Protein AF-A0A7H8T8Q5-F1 (afdb_monomer_lite)

Organism: Streptomyces chartreusis (NCBI:txid1969)

Sequence (81 aa):
MCVHIAVTDGLASIAVWDPDEVSIRVARGAPTRDVLREVADILLIDLGAPGSRGGPLRCFCGMRVELPHELLPRMLTAEAG

pLDDT: mean 85.37, std 13.73, range [40.81, 95.88]

Secondary structure (DSSP, 8-state):
---EEEEETT-SSSEEEETTTTEEEEETT--HHHHHHHHHHIIIIIS--S--TTS--B-TTSPBPPPPGGGS---------

Radius of gyration: 13.56 Å; chains: 1; bounding box: 34×43×27 Å

Foldseek 3Di:
DFEAEAEDEPDPDQWDQDPVVSYIYGYQPPQLVVNLVVQQCCQCPVQVAPDDPPDFDAHNVRHGYDDPPSSPPPPPPPPDD

Structure (mmCIF, N/CA/C/O backbone):
data_AF-A0A7H8T8Q5-F1
#
_entry.id   AF-A0A7H8T8Q5-F1
#
loop_
_atom_site.group_PDB
_atom_site.id
_atom_site.type_symbol
_atom_site.label_atom_id
_atom_site.label_alt_id
_atom_site.label_comp_id
_atom_site.label_asym_id
_atom_site.label_entity_id
_atom_site.label_seq_id
_atom_site.pdbx_PDB_ins_code
_atom_site.Cartn_x
_atom_site.Cartn_y
_atom_site.Cartn_z
_atom_site.occupancy
_atom_site.B_iso_or_equiv
_atom_site.auth_seq_id
_atom_site.auth_comp_id
_atom_site.auth_asym_id
_atom_site.auth_atom_id
_atom_site.pdbx_PDB_model_num
ATOM 1 N N . MET A 1 1 ? -1.984 -13.544 -8.107 1.00 72.62 1 MET A N 1
ATOM 2 C CA . MET A 1 1 ? -2.805 -12.640 -7.276 1.00 72.62 1 MET A CA 1
ATOM 3 C C . MET A 1 1 ? -2.051 -11.326 -7.153 1.00 72.62 1 MET A C 1
ATOM 5 O O . MET A 1 1 ? -0.843 -11.375 -6.966 1.00 72.62 1 MET A O 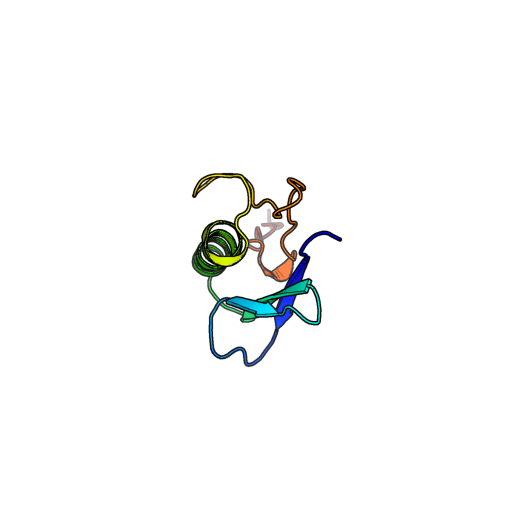1
ATOM 9 N N . CYS A 1 2 ? -2.706 -10.191 -7.394 1.00 88.06 2 CYS A N 1
ATOM 10 C CA . CYS A 1 2 ? -2.087 -8.871 -7.253 1.00 88.06 2 CYS A CA 1
ATOM 11 C C . CYS A 1 2 ? -2.316 -8.360 -5.828 1.00 88.06 2 CYS A C 1
ATOM 13 O O . CYS A 1 2 ? -3.353 -8.659 -5.239 1.00 88.06 2 CYS A O 1
ATOM 15 N N . VAL A 1 3 ? -1.369 -7.582 -5.309 1.00 91.81 3 VAL A N 1
ATOM 16 C CA . VAL A 1 3 ? -1.551 -6.831 -4.064 1.00 91.81 3 VAL A CA 1
ATOM 17 C C . VAL A 1 3 ? -2.698 -5.842 -4.242 1.00 91.81 3 VAL A C 1
ATOM 19 O O . VAL A 1 3 ? -2.780 -5.172 -5.276 1.00 91.81 3 VAL A O 1
ATOM 22 N N . HIS A 1 4 ? -3.555 -5.742 -3.233 1.00 92.12 4 HIS A N 1
ATOM 23 C CA . HIS A 1 4 ? -4.580 -4.710 -3.134 1.00 92.12 4 HIS A CA 1
ATOM 24 C C . HIS A 1 4 ? -4.321 -3.821 -1.916 1.00 92.12 4 HIS A C 1
ATOM 26 O O . HIS A 1 4 ? -3.616 -4.210 -0.985 1.00 92.12 4 HIS A O 1
ATOM 32 N N . ILE A 1 5 ? -4.864 -2.606 -1.938 1.00 94.00 5 ILE A N 1
ATOM 33 C CA . ILE A 1 5 ? -4.710 -1.640 -0.849 1.00 94.00 5 ILE A CA 1
ATOM 34 C C . ILE A 1 5 ? -6.020 -1.588 -0.066 1.00 94.00 5 ILE A C 1
ATOM 36 O O . ILE A 1 5 ? -7.081 -1.393 -0.659 1.00 94.00 5 ILE A O 1
ATOM 40 N N . ALA A 1 6 ? -5.945 -1.739 1.254 1.00 93.88 6 ALA A N 1
ATOM 41 C CA . ALA A 1 6 ? -7.100 -1.708 2.146 1.00 93.88 6 ALA A CA 1
ATOM 42 C C . ALA A 1 6 ? -6.956 -0.571 3.161 1.00 93.88 6 ALA A C 1
ATOM 44 O O . ALA A 1 6 ? -5.899 -0.401 3.760 1.00 93.88 6 ALA A O 1
ATOM 45 N N . VAL A 1 7 ? -8.011 0.218 3.370 1.00 93.19 7 VAL A N 1
ATOM 46 C CA . VAL A 1 7 ? -8.019 1.247 4.421 1.00 93.19 7 VAL A CA 1
ATOM 47 C C . VAL A 1 7 ? -8.412 0.596 5.742 1.00 93.19 7 VAL A C 1
ATOM 49 O O . VAL A 1 7 ? -9.411 -0.117 5.816 1.00 93.19 7 VAL A O 1
ATOM 52 N N . THR A 1 8 ? -7.632 0.839 6.791 1.00 92.94 8 THR A N 1
ATOM 53 C CA . THR A 1 8 ? -7.816 0.223 8.107 1.00 92.94 8 THR A CA 1
ATOM 54 C C . THR A 1 8 ? -7.73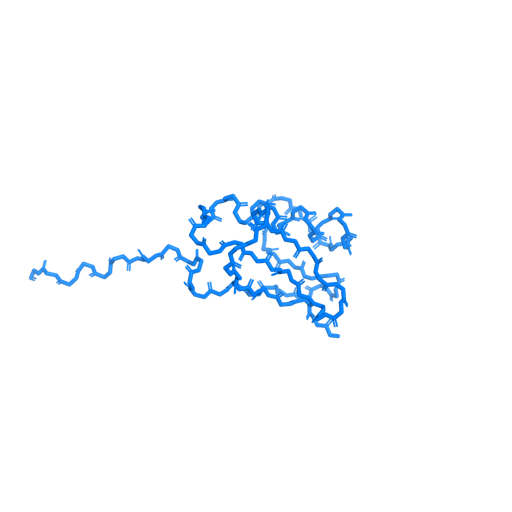7 1.275 9.209 1.00 92.94 8 THR A C 1
ATOM 56 O O . THR A 1 8 ? -6.887 2.168 9.198 1.00 92.94 8 THR A O 1
ATOM 59 N N . ASP A 1 9 ? -8.643 1.162 10.174 1.00 91.00 9 ASP A N 1
ATOM 60 C CA . ASP A 1 9 ? -8.677 1.992 11.374 1.00 91.00 9 ASP A CA 1
ATOM 61 C C . ASP A 1 9 ? -7.736 1.442 12.455 1.00 91.00 9 ASP A C 1
ATOM 63 O O . ASP A 1 9 ? -7.548 0.234 12.577 1.00 91.00 9 ASP A O 1
ATOM 67 N N . GLY A 1 10 ? -7.138 2.332 13.253 1.00 88.50 10 GLY A N 1
ATOM 68 C CA . GLY A 1 10 ? -6.275 1.936 14.374 1.00 88.50 10 GLY A CA 1
ATOM 69 C C . GLY A 1 10 ? -4.934 1.309 13.973 1.00 88.50 10 GLY A C 1
ATOM 70 O O . GLY A 1 10 ? -4.314 0.625 14.786 1.00 88.50 10 GLY A O 1
ATOM 71 N N . LEU A 1 11 ? -4.475 1.527 12.737 1.00 91.69 11 LEU A N 1
ATOM 72 C CA . LEU A 1 11 ? -3.181 1.028 12.279 1.00 91.69 11 LEU A CA 1
ATOM 73 C C . LEU A 1 11 ? -2.035 1.755 13.008 1.00 91.69 11 LEU A C 1
ATOM 75 O O . LEU A 1 11 ? -2.018 2.982 13.090 1.00 91.69 11 LEU A O 1
ATOM 79 N N . ALA A 1 12 ? -1.065 0.998 13.529 1.00 87.00 12 ALA A N 1
ATOM 80 C CA . ALA A 1 12 ? 0.065 1.545 14.293 1.00 87.00 12 ALA A CA 1
ATOM 81 C C . ALA A 1 12 ? 1.108 2.286 13.427 1.00 87.00 12 ALA A C 1
ATOM 83 O O . ALA A 1 12 ? 1.969 2.985 13.955 1.00 87.00 12 ALA A O 1
ATOM 84 N N . SER A 1 13 ? 1.035 2.124 12.105 1.00 91.25 13 SER A N 1
ATOM 85 C CA . SER A 1 13 ? 1.871 2.790 11.104 1.00 91.25 13 SER A CA 1
ATOM 86 C C . SER A 1 13 ? 0.989 3.323 9.974 1.00 91.25 13 SER A C 1
ATOM 88 O O . SER A 1 13 ? -0.191 2.991 9.894 1.00 91.25 13 SER A O 1
ATOM 90 N N . ILE A 1 14 ? 1.555 4.136 9.084 1.00 94.38 14 ILE A N 1
ATOM 91 C CA . ILE A 1 14 ? 0.852 4.699 7.921 1.00 94.38 14 ILE A CA 1
ATOM 92 C C . ILE A 1 14 ? 0.457 3.602 6.927 1.00 94.38 14 ILE A C 1
ATOM 94 O O . ILE A 1 14 ? -0.645 3.646 6.382 1.00 94.38 14 ILE A O 1
ATOM 98 N N . ALA A 1 15 ? 1.336 2.625 6.700 1.00 95.38 15 ALA A N 1
ATOM 99 C CA . ALA A 1 15 ? 1.073 1.461 5.866 1.00 95.38 15 ALA A CA 1
ATOM 100 C C . ALA A 1 15 ? 1.763 0.218 6.444 1.00 95.38 15 ALA A C 1
ATOM 102 O O . ALA A 1 15 ? 2.842 0.323 7.029 1.00 95.38 15 ALA A O 1
ATOM 103 N N . VAL A 1 16 ? 1.136 -0.949 6.296 1.00 95.56 16 VAL A N 1
ATOM 104 C CA . VAL A 1 16 ? 1.650 -2.245 6.757 1.00 95.56 16 VAL A CA 1
ATOM 105 C C . VAL A 1 16 ? 1.328 -3.310 5.713 1.00 95.56 16 VAL A C 1
ATOM 107 O O . VAL A 1 16 ? 0.198 -3.388 5.231 1.00 95.56 16 VAL A O 1
ATOM 110 N N . TRP A 1 17 ? 2.316 -4.135 5.372 1.00 95.31 17 TRP A N 1
ATOM 111 C CA . TRP A 1 17 ? 2.112 -5.326 4.553 1.00 95.31 17 TRP A CA 1
ATOM 112 C C . TRP A 1 17 ? 1.445 -6.441 5.367 1.00 95.31 17 TRP A C 1
ATOM 114 O O . TRP A 1 17 ? 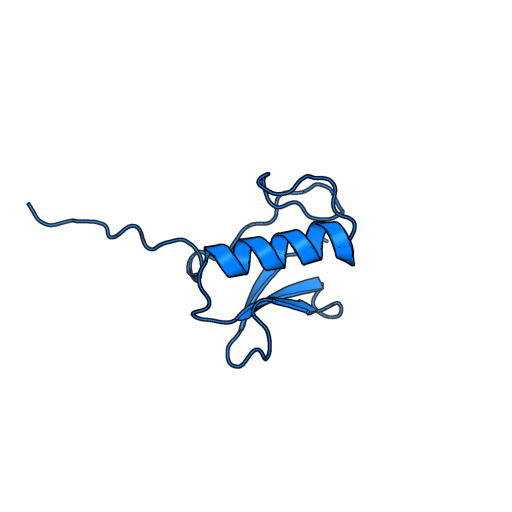1.950 -6.817 6.425 1.00 95.31 17 TRP A O 1
ATOM 124 N N . ASP A 1 18 ? 0.338 -6.976 4.858 1.00 93.88 18 ASP A N 1
ATOM 125 C CA . ASP A 1 18 ? -0.319 -8.178 5.361 1.00 93.88 18 ASP A CA 1
ATOM 126 C C . ASP A 1 18 ? -0.111 -9.337 4.360 1.00 93.88 18 ASP A C 1
ATOM 128 O O . ASP A 1 18 ? -0.695 -9.329 3.268 1.00 93.88 18 ASP A O 1
ATOM 132 N N . PRO A 1 19 ? 0.723 -10.339 4.700 1.00 91.88 19 PRO A N 1
ATOM 133 C CA . PRO A 1 19 ? 0.973 -11.486 3.833 1.00 91.88 19 PRO A CA 1
ATOM 134 C C . PRO A 1 19 ? -0.184 -12.493 3.792 1.00 91.88 19 PRO A C 1
ATOM 136 O O . PRO A 1 19 ? -0.289 -13.223 2.807 1.00 91.88 19 PRO A O 1
ATOM 139 N N . ASP A 1 20 ? -1.032 -12.538 4.822 1.00 92.81 20 ASP A N 1
ATOM 140 C CA . ASP A 1 20 ? -2.151 -13.478 4.921 1.00 92.81 20 ASP A CA 1
ATOM 141 C C . ASP A 1 20 ? -3.282 -13.061 3.970 1.00 92.81 20 ASP A C 1
ATOM 143 O O . ASP A 1 20 ? -3.867 -13.891 3.272 1.00 92.81 20 ASP A O 1
ATOM 147 N N . GLU A 1 21 ? -3.550 -11.757 3.881 1.00 90.88 21 GLU A N 1
ATOM 148 C CA . GLU A 1 21 ? -4.536 -11.182 2.959 1.00 90.88 21 GLU A CA 1
ATOM 149 C C . GLU A 1 21 ? -3.944 -10.789 1.599 1.00 90.88 21 GLU A C 1
ATOM 151 O O . GLU A 1 21 ? -4.685 -10.493 0.659 1.00 90.88 21 GLU A O 1
ATOM 156 N N . VAL A 1 22 ? -2.615 -10.793 1.460 1.00 92.31 22 VAL A N 1
ATOM 157 C CA . VAL A 1 22 ? -1.904 -10.283 0.275 1.00 92.31 22 VAL A CA 1
ATOM 158 C C . VAL A 1 22 ? -2.310 -8.823 0.003 1.00 92.31 22 VAL A C 1
ATOM 160 O O . VAL A 1 22 ? -2.640 -8.429 -1.125 1.00 92.31 22 VAL A O 1
ATOM 163 N N . SER A 1 23 ? -2.325 -8.013 1.065 1.00 94.31 23 SER A N 1
ATOM 164 C CA . SER A 1 23 ? -2.828 -6.639 1.059 1.00 94.31 23 SER A CA 1
ATOM 165 C C . SER A 1 23 ? -1.854 -5.676 1.738 1.00 94.31 23 SER A C 1
ATOM 167 O O . SER A 1 23 ? -1.118 -6.042 2.649 1.00 94.31 23 SER A O 1
ATOM 169 N N . ILE A 1 24 ? -1.819 -4.421 1.289 1.00 95.88 24 ILE A N 1
ATOM 170 C CA . ILE A 1 24 ? -1.176 -3.348 2.057 1.00 95.88 24 ILE A CA 1
ATOM 171 C C . ILE A 1 24 ? -2.288 -2.585 2.763 1.00 95.88 24 ILE A C 1
ATOM 173 O O . ILE A 1 24 ? -3.106 -1.917 2.123 1.00 95.88 24 ILE A O 1
ATOM 177 N N . ARG A 1 25 ? -2.317 -2.692 4.089 1.00 95.81 25 ARG A N 1
ATOM 178 C CA . ARG A 1 25 ? -3.239 -1.945 4.940 1.00 95.81 25 ARG A CA 1
ATOM 179 C C . ARG A 1 25 ? -2.696 -0.546 5.151 1.00 95.81 25 ARG A C 1
ATOM 181 O O . ARG A 1 25 ? -1.520 -0.390 5.464 1.00 95.81 25 ARG A O 1
ATOM 188 N N . VAL A 1 26 ? -3.538 0.466 4.995 1.00 95.56 26 VAL A N 1
ATOM 189 C CA . VAL A 1 26 ? -3.164 1.871 5.168 1.00 95.56 26 VAL A CA 1
ATOM 190 C C . VAL A 1 26 ? -4.031 2.532 6.225 1.00 95.56 26 VAL A C 1
ATOM 192 O O . VAL A 1 26 ? -5.232 2.271 6.313 1.00 95.56 26 VAL A O 1
ATOM 195 N N . ALA A 1 27 ? -3.425 3.396 7.032 1.00 93.44 27 ALA A N 1
ATOM 196 C CA . ALA A 1 27 ? -4.115 4.078 8.114 1.00 93.44 27 ALA A CA 1
ATOM 197 C C . ALA A 1 27 ? -5.176 5.039 7.564 1.00 93.44 27 ALA A C 1
ATOM 199 O O . ALA A 1 27 ? -4.881 5.926 6.753 1.00 93.44 27 ALA A O 1
ATOM 200 N N . ARG A 1 28 ? -6.414 4.908 8.049 1.00 89.69 28 ARG A N 1
ATOM 201 C CA . ARG A 1 28 ? -7.468 5.883 7.753 1.00 89.69 28 ARG A CA 1
ATOM 202 C C . ARG A 1 28 ? -7.051 7.278 8.227 1.00 89.69 28 ARG A C 1
ATOM 204 O O . ARG A 1 28 ? -6.613 7.460 9.358 1.00 89.69 28 ARG A O 1
ATOM 211 N N . GLY A 1 29 ? -7.228 8.277 7.361 1.00 86.25 29 GLY A N 1
ATOM 212 C CA . GLY A 1 29 ? -6.957 9.682 7.682 1.00 86.25 29 GLY A CA 1
ATOM 213 C C . GLY A 1 29 ? -5.481 10.084 7.626 1.00 86.25 29 GLY A C 1
ATOM 214 O O . GLY A 1 29 ? -5.177 11.259 7.829 1.00 86.25 29 GLY A O 1
ATOM 215 N N . ALA A 1 30 ? -4.569 9.157 7.312 1.00 88.81 30 ALA A N 1
ATOM 216 C CA . ALA A 1 30 ? -3.187 9.515 7.027 1.00 88.81 30 ALA A CA 1
ATOM 217 C C . ALA A 1 30 ? -3.099 10.393 5.759 1.00 88.81 30 ALA A C 1
ATOM 219 O O . ALA A 1 30 ? -3.880 10.199 4.819 1.00 88.81 30 ALA A O 1
ATOM 220 N N . PRO A 1 31 ? -2.156 11.351 5.691 1.00 89.06 31 PRO A N 1
ATOM 221 C CA . PRO A 1 31 ? -1.993 12.194 4.512 1.00 89.06 31 PRO A CA 1
ATOM 222 C C . PRO A 1 31 ? -1.718 11.353 3.261 1.00 89.06 31 PRO A C 1
ATOM 224 O O . PRO A 1 31 ? -0.780 10.556 3.242 1.00 89.06 31 PRO A O 1
ATOM 227 N N . THR A 1 32 ? -2.478 11.573 2.181 1.00 88.38 32 THR A N 1
ATOM 228 C CA . THR A 1 32 ? -2.356 10.812 0.921 1.00 88.38 32 THR A CA 1
ATOM 229 C C . THR A 1 32 ? -0.918 10.733 0.416 1.00 88.38 32 THR A C 1
ATOM 231 O O . THR A 1 32 ? -0.482 9.689 -0.057 1.00 88.38 32 THR A O 1
ATOM 234 N N . ARG A 1 33 ? -0.155 11.828 0.527 1.00 89.19 33 ARG A N 1
ATOM 235 C CA . ARG A 1 33 ? 1.250 11.871 0.103 1.00 89.19 33 ARG A CA 1
ATOM 236 C C . ARG A 1 33 ? 2.121 10.885 0.879 1.00 89.19 33 ARG A C 1
ATOM 238 O O . ARG A 1 33 ? 2.981 10.247 0.278 1.00 89.19 33 ARG A O 1
ATOM 245 N N . ASP A 1 34 ? 1.905 10.778 2.184 1.00 92.25 34 ASP A N 1
ATOM 246 C CA . ASP A 1 34 ? 2.681 9.880 3.029 1.00 92.25 34 ASP A CA 1
ATOM 247 C C . ASP A 1 34 ? 2.246 8.433 2.788 1.00 92.25 34 ASP A C 1
ATOM 249 O O . ASP A 1 34 ? 3.102 7.582 2.583 1.00 92.25 34 ASP A O 1
ATOM 253 N N . VAL A 1 35 ? 0.940 8.171 2.646 1.00 92.19 35 VAL A N 1
ATOM 254 C CA . VAL A 1 35 ? 0.427 6.848 2.244 1.00 92.19 35 VAL A CA 1
ATOM 255 C C . VAL A 1 35 ? 1.042 6.389 0.920 1.00 92.19 35 VAL A C 1
ATOM 257 O O . VAL A 1 35 ? 1.551 5.277 0.832 1.00 92.19 35 VAL A O 1
ATOM 260 N N . LEU A 1 36 ? 1.056 7.249 -0.104 1.00 91.31 36 LEU A N 1
ATOM 261 C CA . LEU A 1 36 ? 1.672 6.944 -1.400 1.00 91.31 36 LEU A CA 1
ATOM 262 C C . LEU A 1 36 ? 3.157 6.599 -1.274 1.00 91.31 36 LEU A C 1
ATOM 264 O O . LEU A 1 36 ? 3.633 5.698 -1.962 1.00 91.31 36 LEU A O 1
ATOM 268 N N . ARG A 1 37 ? 3.886 7.324 -0.420 1.00 92.88 37 ARG A N 1
ATOM 269 C CA . ARG A 1 37 ? 5.311 7.087 -0.191 1.00 92.88 37 ARG A CA 1
ATOM 270 C C . ARG A 1 37 ? 5.543 5.739 0.484 1.00 92.88 37 ARG A C 1
ATOM 272 O O . ARG A 1 37 ? 6.344 4.964 -0.019 1.00 92.88 37 ARG A O 1
ATOM 279 N N . GLU A 1 38 ? 4.837 5.452 1.573 1.00 94.94 38 GLU A N 1
ATOM 280 C CA . GLU A 1 38 ? 5.016 4.202 2.321 1.00 94.94 38 GLU A CA 1
ATOM 281 C C . GLU A 1 38 ? 4.571 2.984 1.498 1.00 94.94 38 GLU A C 1
ATOM 283 O O . GLU A 1 38 ? 5.267 1.976 1.453 1.00 94.94 38 GLU A O 1
ATOM 288 N N . VAL A 1 39 ? 3.460 3.089 0.759 1.00 94.00 39 VAL A N 1
ATOM 289 C CA . VAL A 1 39 ? 3.015 2.023 -0.154 1.00 94.00 39 VAL A CA 1
ATOM 290 C C . VAL A 1 39 ? 4.043 1.785 -1.264 1.00 94.00 39 VAL A C 1
ATOM 292 O O . VAL A 1 39 ? 4.324 0.634 -1.594 1.00 94.00 39 VAL A O 1
ATOM 295 N N . ALA A 1 40 ? 4.620 2.844 -1.845 1.00 93.81 40 ALA A N 1
ATOM 296 C CA . ALA A 1 40 ? 5.681 2.695 -2.838 1.00 93.81 40 ALA A CA 1
ATOM 297 C C . ALA A 1 40 ? 6.918 2.003 -2.249 1.00 93.81 40 ALA A C 1
ATOM 299 O O . ALA A 1 40 ? 7.518 1.170 -2.923 1.00 93.81 40 ALA A O 1
ATOM 300 N N . ASP A 1 41 ? 7.273 2.320 -1.006 1.00 95.06 41 ASP A N 1
ATOM 301 C CA . ASP A 1 41 ? 8.437 1.746 -0.335 1.00 95.06 41 ASP A CA 1
ATOM 302 C C . ASP A 1 41 ? 8.224 0.266 -0.031 1.00 95.06 41 ASP A C 1
ATOM 304 O O . ASP A 1 41 ? 9.073 -0.538 -0.404 1.00 95.06 41 ASP A O 1
ATOM 308 N N . ILE A 1 42 ? 7.058 -0.119 0.490 1.00 95.31 42 ILE A N 1
ATOM 309 C CA . ILE A 1 42 ? 6.696 -1.531 0.680 1.00 95.31 42 ILE A CA 1
ATOM 310 C C . ILE A 1 42 ? 6.741 -2.284 -0.656 1.00 95.31 42 ILE A C 1
ATOM 312 O O . ILE A 1 42 ? 7.337 -3.354 -0.760 1.00 95.31 42 ILE A O 1
ATOM 316 N N . LEU A 1 43 ? 6.140 -1.728 -1.714 1.00 94.00 43 LEU A N 1
ATOM 317 C CA . LEU A 1 43 ? 6.119 -2.387 -3.021 1.00 94.00 43 LEU A CA 1
ATOM 318 C C . LEU A 1 43 ? 7.532 -2.566 -3.587 1.00 94.00 43 LEU A C 1
ATOM 320 O O . LEU A 1 43 ? 7.858 -3.657 -4.040 1.00 94.00 43 LEU A O 1
ATOM 324 N N . LEU A 1 44 ? 8.364 -1.523 -3.576 1.00 93.88 44 LEU A N 1
ATOM 325 C CA . LEU A 1 44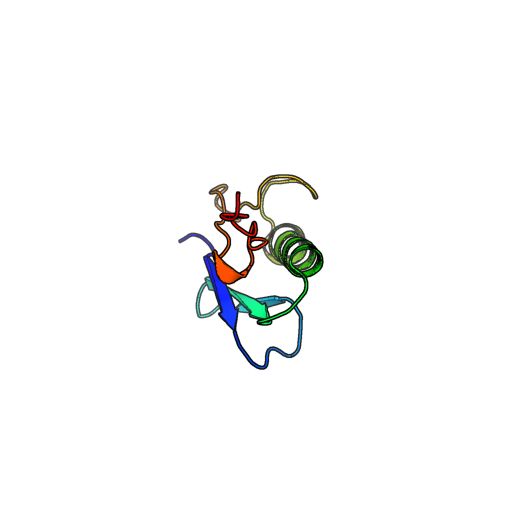 ? 9.688 -1.545 -4.204 1.00 93.88 44 LEU A CA 1
ATOM 326 C C . LEU A 1 44 ? 10.734 -2.289 -3.368 1.00 93.88 44 LEU A C 1
ATOM 328 O O . LEU A 1 44 ? 11.554 -3.012 -3.929 1.00 93.88 44 LEU A O 1
ATOM 332 N N . ILE A 1 45 ? 10.739 -2.071 -2.054 1.00 93.19 45 ILE A N 1
ATOM 333 C CA . ILE A 1 45 ? 11.802 -2.524 -1.152 1.00 93.19 45 ILE A CA 1
ATOM 334 C C . ILE A 1 45 ? 11.443 -3.887 -0.570 1.00 93.19 45 ILE A C 1
ATOM 336 O O . ILE A 1 45 ? 12.228 -4.823 -0.704 1.00 93.19 45 ILE A O 1
ATOM 340 N N . ASP A 1 46 ? 10.253 -4.016 0.016 1.00 92.94 46 ASP A N 1
ATOM 341 C CA . ASP A 1 46 ? 9.882 -5.229 0.752 1.00 92.94 46 ASP A CA 1
ATOM 342 C C . ASP A 1 46 ? 9.381 -6.332 -0.189 1.00 92.94 46 ASP A C 1
ATOM 344 O O . ASP A 1 46 ? 9.691 -7.508 -0.005 1.00 92.94 46 ASP A O 1
ATOM 348 N N . LEU A 1 47 ? 8.622 -5.955 -1.224 1.00 91.69 47 LEU A N 1
ATOM 349 C CA . LEU A 1 47 ? 7.999 -6.894 -2.166 1.00 91.69 47 LEU A CA 1
ATOM 350 C C . LEU A 1 47 ? 8.742 -7.018 -3.504 1.00 91.69 47 LEU A C 1
ATOM 352 O O . LEU A 1 47 ? 8.369 -7.850 -4.333 1.00 91.69 47 LEU A O 1
ATOM 356 N N . GLY A 1 48 ? 9.779 -6.207 -3.731 1.00 92.06 48 GLY A N 1
ATOM 357 C CA . GLY A 1 48 ? 10.620 -6.278 -4.930 1.00 92.06 48 GLY A CA 1
ATOM 358 C C . GLY A 1 48 ? 9.884 -5.957 -6.235 1.00 92.06 48 GLY A C 1
ATOM 359 O O . GLY A 1 48 ? 10.185 -6.534 -7.282 1.00 92.06 48 GLY A O 1
ATOM 360 N N . ALA A 1 49 ? 8.886 -5.074 -6.190 1.00 91.94 49 ALA A N 1
ATOM 361 C CA . ALA A 1 49 ? 8.113 -4.704 -7.361 1.00 91.94 49 ALA A CA 1
ATOM 362 C C . ALA A 1 49 ? 8.951 -3.946 -8.404 1.00 91.94 49 ALA A C 1
ATOM 364 O O . ALA A 1 49 ? 9.784 -3.106 -8.054 1.00 91.94 49 ALA A O 1
ATOM 365 N N . PRO A 1 50 ? 8.712 -4.183 -9.706 1.00 86.88 50 PRO A N 1
ATOM 366 C CA . PRO A 1 50 ? 9.402 -3.455 -10.759 1.00 86.88 50 PRO A CA 1
ATOM 367 C C . PRO A 1 50 ? 8.909 -2.002 -10.818 1.00 86.88 50 PRO A C 1
ATOM 369 O O . PRO A 1 50 ? 7.721 -1.743 -11.029 1.00 86.88 50 PRO A O 1
ATOM 372 N N . GLY A 1 51 ? 9.822 -1.038 -10.692 1.00 85.81 51 GLY A N 1
ATOM 373 C CA . GLY A 1 51 ? 9.485 0.379 -10.818 1.00 85.81 51 GLY A CA 1
ATOM 374 C C . GLY A 1 51 ? 10.518 1.324 -10.213 1.00 85.81 51 GLY A C 1
ATOM 375 O O . GLY A 1 51 ? 11.622 0.929 -9.848 1.00 85.81 51 GLY A O 1
ATOM 376 N N . SER A 1 52 ? 10.139 2.597 -10.122 1.00 79.88 52 SER A N 1
ATOM 377 C CA . SER A 1 52 ? 10.920 3.657 -9.485 1.00 79.88 52 SER A CA 1
ATOM 378 C C . SER A 1 52 ? 10.012 4.569 -8.659 1.00 79.88 52 SER A C 1
ATOM 380 O O . SER A 1 52 ? 8.807 4.678 -8.914 1.00 79.88 52 SER A O 1
ATOM 382 N N . ARG A 1 53 ? 10.592 5.245 -7.659 1.00 78.94 53 ARG A N 1
ATOM 383 C CA . ARG A 1 53 ? 9.866 6.235 -6.849 1.00 78.94 53 ARG A CA 1
ATOM 384 C C . ARG A 1 53 ? 9.296 7.336 -7.755 1.00 78.94 53 ARG A C 1
ATOM 386 O O . ARG A 1 53 ? 10.011 7.884 -8.588 1.00 78.94 53 ARG A O 1
ATOM 393 N N . GLY A 1 54 ? 8.014 7.659 -7.574 1.00 76.75 54 GLY A N 1
ATOM 394 C CA . GLY A 1 54 ? 7.291 8.657 -8.377 1.00 76.75 54 GLY A CA 1
ATOM 395 C C . GLY A 1 54 ? 6.627 8.114 -9.650 1.00 76.75 54 GLY A C 1
ATOM 396 O O . GLY A 1 54 ? 5.883 8.847 -10.297 1.00 76.75 54 GLY A O 1
ATOM 397 N N . GLY A 1 55 ? 6.852 6.842 -9.997 1.00 83.81 55 GLY A N 1
ATOM 398 C CA . GLY A 1 55 ? 6.108 6.141 -11.043 1.00 83.81 55 GLY A CA 1
ATOM 399 C C . GLY A 1 55 ? 4.747 5.608 -10.566 1.00 83.81 55 GLY A C 1
ATOM 400 O O . GLY A 1 55 ? 4.399 5.730 -9.389 1.00 83.81 55 GLY A O 1
ATOM 401 N N . PRO A 1 56 ? 3.953 4.994 -11.463 1.00 87.00 56 PRO A N 1
ATOM 402 C CA . PRO A 1 56 ? 2.728 4.309 -11.064 1.00 87.00 56 PRO A CA 1
ATOM 403 C C . PRO A 1 56 ? 3.048 3.162 -10.098 1.00 87.00 56 PRO A C 1
ATOM 405 O O . PRO A 1 56 ? 3.985 2.399 -10.335 1.00 87.00 56 PRO A O 1
ATOM 408 N N . LEU A 1 57 ? 2.234 3.011 -9.051 1.00 90.25 57 LEU A N 1
ATOM 409 C CA . LEU A 1 57 ? 2.341 1.885 -8.125 1.00 90.25 57 LEU A CA 1
ATOM 410 C C . LEU A 1 57 ? 2.075 0.580 -8.879 1.00 90.25 57 LEU A C 1
ATOM 412 O O . LEU A 1 57 ? 1.039 0.422 -9.535 1.00 90.25 57 LEU A O 1
ATOM 416 N N . ARG A 1 58 ? 3.028 -0.346 -8.801 1.00 93.00 58 ARG A N 1
ATOM 417 C CA . ARG A 1 58 ? 2.956 -1.661 -9.434 1.00 93.00 58 ARG A CA 1
ATOM 418 C C . ARG A 1 58 ? 3.184 -2.741 -8.398 1.00 93.00 58 ARG A C 1
ATOM 420 O O . ARG A 1 58 ? 3.982 -2.578 -7.486 1.00 93.00 58 ARG A O 1
ATOM 427 N N . CYS A 1 59 ? 2.480 -3.846 -8.567 1.00 91.81 59 CYS A N 1
ATOM 428 C CA . CYS A 1 59 ? 2.704 -5.068 -7.819 1.00 91.81 59 CYS A CA 1
ATOM 429 C C . CYS A 1 59 ? 3.941 -5.791 -8.367 1.00 91.81 59 CYS A C 1
ATOM 431 O O . CYS A 1 59 ? 4.348 -5.555 -9.505 1.00 91.81 59 CYS A O 1
ATOM 433 N N . PHE A 1 60 ? 4.494 -6.729 -7.597 1.00 86.69 60 PHE A N 1
ATOM 434 C CA . PHE A 1 60 ? 5.594 -7.598 -8.026 1.00 86.69 60 PHE A CA 1
ATOM 435 C C . PHE A 1 60 ? 5.304 -8.347 -9.335 1.00 86.69 60 PHE A C 1
ATOM 437 O O . PHE A 1 60 ? 6.210 -8.602 -10.120 1.00 86.69 60 PHE A O 1
ATOM 444 N N . CYS A 1 61 ? 4.033 -8.633 -9.629 1.00 89.69 61 CYS A N 1
ATOM 445 C CA . CYS A 1 61 ? 3.620 -9.244 -10.892 1.00 89.69 61 CYS A CA 1
ATOM 446 C C . CYS A 1 61 ? 3.594 -8.265 -12.087 1.00 89.69 61 CYS A C 1
ATOM 448 O O . CYS A 1 61 ? 3.201 -8.648 -13.185 1.00 89.69 61 CYS A O 1
ATOM 450 N N . GLY A 1 62 ? 3.967 -6.997 -11.886 1.00 87.88 62 GLY A N 1
ATOM 451 C CA . GLY A 1 62 ? 4.013 -5.945 -12.906 1.00 87.88 62 GLY A CA 1
ATOM 452 C C . GLY A 1 62 ? 2.684 -5.220 -13.148 1.00 87.88 62 GLY A C 1
ATOM 453 O O . GLY A 1 62 ? 2.674 -4.160 -13.785 1.00 87.88 62 GLY A O 1
ATOM 454 N N . MET A 1 63 ? 1.575 -5.743 -12.617 1.00 91.25 63 MET A N 1
ATOM 455 C CA . MET A 1 63 ? 0.249 -5.122 -12.704 1.00 91.25 63 MET A CA 1
ATOM 456 C C . MET A 1 63 ? 0.180 -3.826 -11.895 1.00 91.25 63 MET A C 1
ATOM 458 O O . MET A 1 63 ? 0.844 -3.687 -10.868 1.00 91.25 63 MET A O 1
ATOM 462 N N . ARG A 1 64 ? -0.637 -2.872 -12.353 1.00 90.69 64 ARG A N 1
ATOM 463 C CA . ARG A 1 64 ? -0.880 -1.622 -11.624 1.00 90.69 64 ARG A CA 1
ATOM 464 C C . ARG A 1 64 ? -1.680 -1.911 -10.354 1.00 90.69 64 ARG A C 1
ATOM 466 O O . ARG A 1 64 ? -2.660 -2.646 -10.406 1.00 90.69 64 ARG A O 1
ATOM 473 N N . VAL A 1 65 ? -1.269 -1.298 -9.251 1.00 90.38 65 VAL A N 1
ATOM 474 C CA . VAL A 1 65 ? -2.020 -1.304 -7.995 1.00 90.38 65 VAL A CA 1
ATOM 475 C C . VAL A 1 65 ? -2.937 -0.087 -7.973 1.00 90.38 65 VAL A C 1
ATOM 477 O O . VAL A 1 65 ? -2.502 1.038 -8.238 1.00 90.38 65 VAL A O 1
ATOM 480 N N . GLU A 1 66 ? -4.212 -0.321 -7.686 1.00 87.62 66 GLU A N 1
ATOM 481 C CA . GLU A 1 66 ? -5.212 0.733 -7.539 1.00 87.62 66 GLU A CA 1
ATOM 482 C C . GLU A 1 66 ? -5.310 1.188 -6.084 1.00 87.62 66 GLU A C 1
ATOM 484 O O . GLU A 1 66 ? -5.175 0.396 -5.151 1.00 87.62 66 GLU A O 1
ATOM 489 N N . LEU A 1 67 ? -5.527 2.489 -5.900 1.00 84.06 67 LEU A N 1
ATOM 490 C CA . LEU A 1 67 ? -5.710 3.085 -4.583 1.00 84.06 67 LEU A CA 1
ATOM 491 C C . LEU A 1 67 ? -7.204 3.232 -4.295 1.00 84.06 67 LEU A C 1
ATOM 493 O O . LEU A 1 67 ? -7.932 3.710 -5.169 1.00 84.06 67 LEU A O 1
ATOM 497 N N . PRO A 1 68 ? -7.651 2.906 -3.072 1.00 85.06 68 PRO A N 1
ATOM 498 C CA . PRO A 1 68 ? -8.989 3.210 -2.607 1.00 85.06 68 PRO A CA 1
ATOM 499 C C . PRO A 1 68 ? -9.337 4.676 -2.847 1.00 85.06 68 PRO A C 1
ATOM 501 O O . PRO A 1 68 ? -8.541 5.571 -2.553 1.00 85.06 68 PRO A O 1
ATOM 504 N N . HIS A 1 69 ? -10.556 4.929 -3.325 1.00 82.75 69 HIS A N 1
ATOM 505 C CA . HIS A 1 69 ? -11.055 6.288 -3.560 1.00 82.75 69 HIS A CA 1
ATOM 506 C C . HIS A 1 69 ? -10.995 7.171 -2.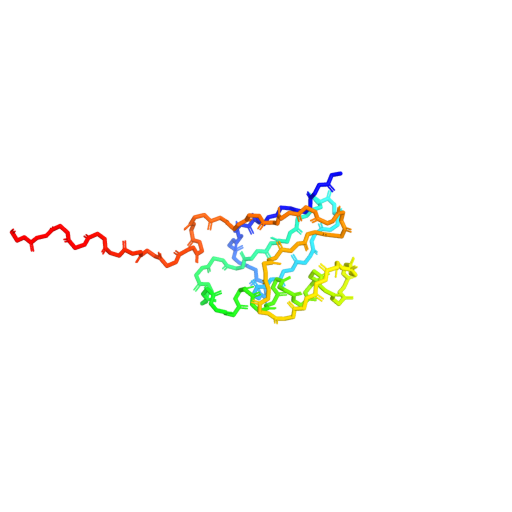307 1.00 82.75 69 HIS A C 1
ATOM 508 O O . HIS A 1 69 ? -10.839 8.381 -2.416 1.00 82.75 69 HIS A O 1
ATOM 514 N N . GLU A 1 70 ? -11.061 6.562 -1.123 1.00 80.31 70 GLU A N 1
ATOM 515 C CA . GLU A 1 70 ? -10.925 7.222 0.178 1.00 80.31 70 GLU A CA 1
ATOM 516 C C . GLU A 1 70 ? -9.573 7.925 0.373 1.00 80.31 70 GLU A C 1
ATOM 518 O O . GLU A 1 70 ? -9.483 8.869 1.155 1.00 80.31 70 GLU A O 1
ATOM 523 N N . LEU A 1 71 ? -8.533 7.473 -0.335 1.00 76.31 71 LEU A N 1
ATOM 524 C CA . LEU A 1 71 ? -7.186 8.042 -0.292 1.00 76.31 71 LEU A CA 1
ATOM 525 C C . LEU A 1 71 ? -6.967 9.095 -1.372 1.00 76.31 71 LEU A C 1
ATOM 527 O O . LEU A 1 71 ? -6.009 9.865 -1.285 1.00 76.31 71 LEU A O 1
ATOM 531 N N . LEU A 1 72 ? -7.805 9.116 -2.409 1.00 72.38 72 LEU A N 1
ATOM 532 C CA . LEU A 1 72 ? -7.710 10.146 -3.429 1.00 72.38 72 LEU A CA 1
ATOM 533 C C . LEU A 1 72 ? -8.081 11.482 -2.781 1.00 72.38 72 LEU A C 1
ATOM 535 O O . LEU A 1 72 ? -9.026 11.533 -1.986 1.00 72.38 72 LEU A O 1
ATOM 539 N N . PRO A 1 73 ? -7.366 12.576 -3.104 1.00 62.62 73 PRO A N 1
ATOM 540 C CA . PRO A 1 73 ? -7.816 13.893 -2.701 1.00 62.62 73 PRO A CA 1
ATOM 541 C C . PRO A 1 73 ? -9.266 14.012 -3.159 1.00 62.62 73 PRO A C 1
ATOM 543 O O . PRO A 1 73 ? -9.544 13.831 -4.348 1.00 62.62 73 PRO A O 1
ATOM 546 N N . ARG A 1 74 ? -10.191 14.278 -2.229 1.00 56.94 74 ARG A N 1
ATOM 547 C CA . ARG A 1 74 ? -11.520 14.747 -2.610 1.00 56.94 74 ARG A CA 1
ATOM 548 C C . ARG A 1 74 ? -11.259 16.016 -3.408 1.00 56.94 74 ARG A C 1
ATOM 550 O O . ARG A 1 74 ? -10.988 17.059 -2.818 1.00 56.94 74 ARG A O 1
ATOM 557 N N . MET A 1 75 ? -11.262 15.932 -4.737 1.00 45.59 75 MET A N 1
ATOM 558 C CA . MET A 1 75 ? -11.512 17.118 -5.529 1.00 45.59 75 MET A CA 1
ATOM 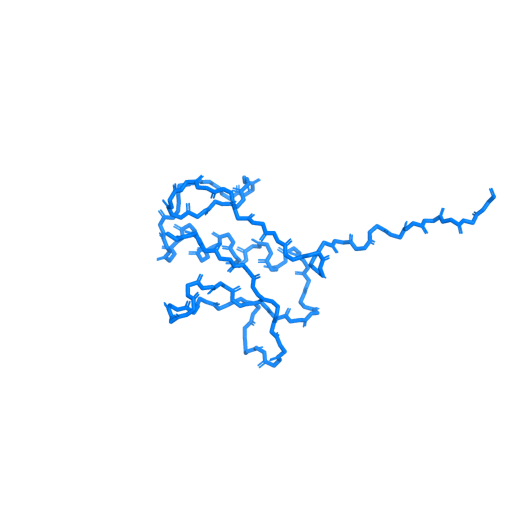559 C C . MET A 1 75 ? -12.874 17.576 -5.038 1.00 45.59 75 MET A C 1
ATOM 561 O O . MET A 1 75 ? -13.871 16.895 -5.265 1.00 45.59 75 MET A O 1
ATOM 565 N N . LEU A 1 76 ? -12.892 18.640 -4.235 1.00 49.31 76 LEU A N 1
ATOM 566 C CA . LEU A 1 76 ? -14.111 19.375 -3.975 1.00 49.31 76 LEU A CA 1
ATOM 567 C C . LEU A 1 76 ? -14.678 19.682 -5.355 1.00 49.31 76 LEU A C 1
ATOM 569 O O . LEU A 1 76 ? -14.122 20.503 -6.082 1.00 49.31 76 LEU A O 1
ATOM 573 N N . THR A 1 77 ? -15.741 18.982 -5.735 1.00 46.28 77 THR A N 1
ATOM 574 C CA . THR A 1 77 ? -16.658 19.457 -6.755 1.00 46.28 77 THR A CA 1
ATOM 575 C C . THR A 1 77 ? -17.160 20.787 -6.213 1.00 46.28 77 THR A C 1
ATOM 577 O O . THR A 1 77 ? -18.023 20.837 -5.338 1.00 46.28 77 THR A O 1
ATOM 580 N N . ALA A 1 78 ? -16.515 21.871 -6.636 1.00 47.41 78 ALA A N 1
ATOM 581 C CA . ALA A 1 78 ? -17.010 23.219 -6.456 1.00 47.41 78 ALA A CA 1
ATOM 582 C C . ALA A 1 78 ? -18.219 23.371 -7.386 1.00 47.41 78 ALA A C 1
ATOM 584 O O . ALA A 1 78 ? -18.130 23.964 -8.452 1.00 47.41 78 ALA A O 1
ATOM 585 N N . GLU A 1 79 ? -19.338 22.768 -6.997 1.00 52.03 79 GLU A N 1
ATOM 586 C CA . GLU A 1 79 ? -20.655 23.077 -7.539 1.00 52.03 79 GLU A CA 1
ATOM 587 C C . GLU A 1 79 ? -21.212 24.215 -6.675 1.00 52.03 79 GLU A C 1
ATOM 589 O O . GLU A 1 79 ? -21.866 23.981 -5.660 1.00 52.03 79 GLU A O 1
ATOM 594 N N . ALA A 1 80 ? -20.862 25.454 -7.021 1.00 46.69 80 ALA A N 1
ATOM 595 C CA . ALA A 1 80 ? -21.580 26.655 -6.600 1.00 46.69 80 ALA A CA 1
ATOM 596 C C . ALA A 1 80 ? -21.179 27.824 -7.510 1.00 46.69 80 ALA A C 1
ATOM 598 O O . ALA A 1 80 ? -20.079 28.367 -7.385 1.00 46.69 80 ALA A O 1
ATOM 599 N N . GLY A 1 81 ? -22.083 28.194 -8.416 1.00 40.81 81 GLY A N 1
ATOM 600 C CA . GLY A 1 81 ? -21.975 29.344 -9.310 1.00 40.81 81 GLY A CA 1
ATOM 601 C C . GLY A 1 81 ? -23.027 29.288 -10.398 1.00 40.81 81 GLY A C 1
ATOM 602 O O . GLY A 1 81 ? -22.629 28.996 -11.542 1.00 40.81 81 GLY A O 1
#

=== Feature glossary ===
The record interleaves many kinds of information about one protein. Here is each kind framed as the question it answers.

Q: What does the local fold look like, residue by residue?
A: A 3Di character summarizes, for each residue, the relative orientation of the Cα frame of its nearest spatial neighbor. Because it encodes fold topology rather than chemistry, 3Di alignments detect remote structural similarity that sequence alignment misses.

Q: Which residues are in helices, strands, or loops?
A: Secondary structure is the local, repeating backbone conformation. DSSP classifies it into eight states by reading the hydrogen-bond network: three helix types (H, G, I), two β types (E, B), two non-regular types (T, S), and unstructured coil (-).

Q: How big and how compact is the whole molecule?
A: Three whole-structure scalars: the radius of gyration (RMS distance of Cα from centroid, in Å), the count of Cα–Cα contacts (pairs closer than 8 Å and separated by more than four residues in sequence — i.e. tertiary, not local, contacts), and the bounding-box dimensions. Together they distinguish compact globular folds from extended fibres or disordered chains.

Q: How confident is the AlphaFold model at each residue?
A: For AlphaFold models, the B-factor field carries pLDDT — the model's own estimate of local accuracy on a 0–100 scale. Regions with pLDDT<50 should be treated as essentially unmodeled; they often correspond to intrinsically disordered segments.

Q: What family and function is it annotated with?
A: Functional annotations link the protein to curated databases. InterPro entries identify conserved domains and families by matching the sequence against member-database signatures (Pfam, PROSITE, CDD, …). Gene Ontology (GO) terms describe molecular function, biological process, and cellular component in a controlled vocabulary. CATH places the structure in a hierarchical fold classification (Class/Architecture/Topology/Homologous-superfamily). The organism is the source species.

Q: What known structures does this most resemble?
A: Nearest PDB neighbors are the top structural matches found by Foldseek when searching this structure against the entire Protein Data Bank. Each hit reports a TM-score (0 to 1; >0.5 almost always implies the same fold) and an E-value. These are *structural* homologs — they may share no detectable sequence similarity.

Q: Which residues are buried vs exposed?
A: Solvent-accessible surface area (SASA) is the area in Å² traced out by the centre of a 1.4 Å probe sphere (a water molecule) rolled over the protein's van der Waals surface (Shrake–Rupley / Lee–Richards construction). Buried residues have near-zero SASA; fully exposed residues can exceed 200 Å². The total SASA scales roughly with the number of surface residues.

Q: What are the backbone torsion angles?
A: φ (phi) and ψ (psi) are the two rotatable backbone dihedrals per residue: φ is the C(i-1)–N–Cα–C torsion, ψ is the N–Cα–C–N(i+1) torsion, both in degrees on (−180°, 180°]. α-helical residues cluster near (−60°, −45°); β-strand residues near (−120°, +130°). A Ramachandran plot is simply a scatter of (φ, ψ) for every residue.

Q: Are the domains correctly placed relative to each other?
A: Predicted aligned error is AlphaFold's pairwise confidence. Unlike pLDDT (per-residue), PAE is per-residue-pair and captures whether two parts of the structure are correctly placed relative to each other. Units are ångströms of expected positional error.

Q: What if only a Cα trace is available?
A: P-SEA three-state annotation labels each residue as helix, strand, or coil based purely on the geometry of the Cα trace. It serves as a fallback when the full backbone (and thus DSSP) is unavailable.

Q: What is the amino-acid chain?
A: This is the polypeptide sequence — one letter per residue, N-terminus first. Length ranges from a few dozen residues for small domains to over a thousand for large multi-domain proteins.

Q: What do the rendered images show?
A: The six renders are orthographic views along the three Cartesian axes in both directions. Representation (cartoon, sticks, or surface) and color scheme (sequence-rainbow or by-chain) vary across proteins so the training set covers all the common visualization conventions.

Q: What do the diagnostic plots show?
A: Plot images: a contact map (which residues are close in 3D, as an N×N binary image), a Ramachandran scatter (backbone torsion angles, revealing secondary-structure composition at a glance), and — for AlphaFold structures — a PAE heatmap (pairwise prediction confidence).

Q: How mobile is each atom in the crystal?
A: B-factor (Debye–Waller factor) reflects atomic displacement in the crystal lattice. It is an experimental observable (units Å²), not a prediction; low values mean the atom is pinned down, high values mean it moves or is heterogeneous across the crystal.

Q: Where is each backbone atom in 3D?
A: The mmCIF table is the protein's shape written out atom by atom. For each backbone N, Cα, C, and carbonyl O, it records an (x, y, z) coordinate triple in Å plus the residue type, chain letter, and residue number.